Protein AF-A0AAX3WTX9-F1 (afdb_monomer_lite)

Radius of gyration: 19.29 Å; chains: 1; bounding box: 44×36×48 Å

Organism: NCBI:txid759811

Secondary structure (DSSP, 8-state):
-HHHHHHTT-TTGGGT-EEEEEEETTEEEEEEEEETT-TTHHHHHHHHHHHHHHTT--EEEEEEEEE-HHHHHHHHHHHHHHHHHHHHHTT-S-----------TT---

pLDDT: mean 73.81, std 9.89, range [42.94, 84.12]

Foldseek 3Di:
DCVLCVVVVNNVQSVVWDWDWDDDPQAIEIETEGEPPDPCVVVSVVVVVVVCVVVVHRHDYYHYHYDHPVVSVVVVVVVVVVVVVCVVPPPDPDDDDDDDDDDDPDDDD

Sequence (109 aa):
MKRVFTAYGYAQEADYELAGFKRTWFSNIVLIDMPDHIQQSEQIIADIEKEIKSQKLNVKDIEVTTFNFEHRRQDNRWAYISSDIYDAMAGKSTYQLTGLSYKVRKGHS

Structure (mmCIF, N/CA/C/O backbone):
data_AF-A0AAX3WTX9-F1
#
_entry.id   AF-A0AAX3WTX9-F1
#
loop_
_atom_site.group_PDB
_atom_site.id
_atom_site.type_symbol
_atom_site.label_atom_id
_atom_site.label_alt_id
_atom_site.label_comp_id
_atom_site.label_asym_id
_atom_site.label_entity_id
_atom_site.label_seq_id
_atom_site.pdbx_PDB_ins_code
_atom_site.Cartn_x
_atom_site.Cartn_y
_atom_site.Cartn_z
_atom_site.occupancy
_atom_site.B_iso_or_equiv
_atom_site.auth_seq_id
_atom_site.auth_comp_id
_atom_site.auth_asym_id
_atom_site.auth_atom_id
_atom_site.pdbx_PDB_model_num
ATOM 1 N N . MET A 1 1 ? -10.922 -4.419 0.899 1.00 61.34 1 MET A N 1
ATOM 2 C CA . MET A 1 1 ? -10.035 -3.240 0.763 1.00 61.34 1 MET A CA 1
ATOM 3 C C . MET A 1 1 ? -10.152 -2.567 -0.595 1.00 61.34 1 MET A C 1
ATOM 5 O O . MET A 1 1 ? -10.846 -1.566 -0.619 1.00 61.34 1 MET A O 1
ATOM 9 N N . LYS A 1 2 ? -9.694 -3.133 -1.730 1.00 68.56 2 LYS A N 1
ATOM 10 C CA . LYS A 1 2 ? -9.865 -2.486 -3.061 1.00 68.56 2 LYS A CA 1
ATOM 11 C C . LYS A 1 2 ? -11.270 -1.924 -3.344 1.00 68.56 2 LYS A C 1
ATOM 13 O O . LYS A 1 2 ? -11.404 -0.813 -3.844 1.00 68.56 2 LYS A O 1
ATOM 18 N N . ARG A 1 3 ? -12.328 -2.667 -2.992 1.00 71.50 3 ARG A N 1
ATOM 19 C CA . ARG A 1 3 ? -13.728 -2.220 -3.147 1.00 71.50 3 ARG A CA 1
ATOM 20 C C . ARG A 1 3 ? -14.080 -0.987 -2.307 1.00 71.50 3 ARG A C 1
ATOM 22 O O . ARG A 1 3 ? -14.839 -0.159 -2.789 1.00 71.50 3 ARG A O 1
ATOM 29 N N . VAL A 1 4 ? -13.526 -0.868 -1.099 1.00 71.69 4 VAL A N 1
ATOM 30 C CA . VAL A 1 4 ? -13.739 0.280 -0.205 1.00 71.69 4 VAL A CA 1
ATOM 31 C C . VAL A 1 4 ? -13.098 1.514 -0.833 1.00 71.69 4 VAL A C 1
ATOM 33 O O . VAL A 1 4 ? -13.801 2.470 -1.118 1.00 71.69 4 VAL A O 1
ATOM 36 N N . PHE A 1 5 ? -11.819 1.457 -1.209 1.00 72.00 5 PHE A N 1
ATOM 37 C CA . PHE A 1 5 ? -11.139 2.581 -1.872 1.00 72.00 5 PHE A CA 1
ATOM 38 C C . PHE A 1 5 ? -11.811 2.989 -3.189 1.00 72.00 5 PHE A C 1
ATOM 40 O O . PHE A 1 5 ? -12.015 4.174 -3.445 1.00 72.00 5 PHE A O 1
ATOM 47 N N . THR A 1 6 ? -12.260 2.013 -3.985 1.00 76.81 6 THR A N 1
ATOM 48 C CA . THR A 1 6 ? -13.015 2.283 -5.220 1.00 76.81 6 THR A CA 1
ATOM 49 C C . THR A 1 6 ? -14.335 3.014 -4.941 1.00 76.81 6 THR A C 1
ATOM 51 O O . THR A 1 6 ? -14.706 3.901 -5.706 1.00 76.81 6 THR A O 1
ATOM 54 N N . ALA A 1 7 ? -15.034 2.693 -3.844 1.00 76.62 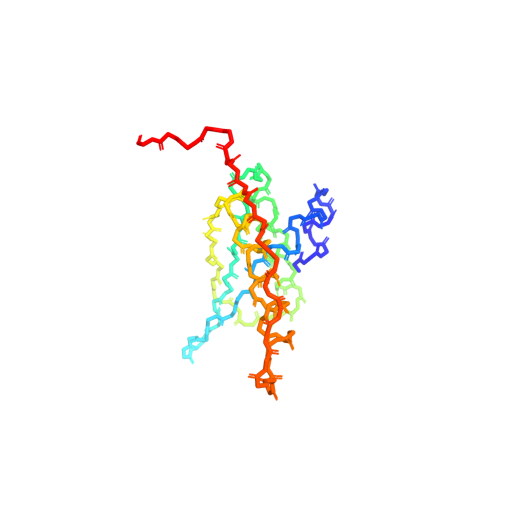7 ALA A N 1
ATOM 55 C CA . ALA A 1 7 ? -16.290 3.350 -3.466 1.00 76.62 7 ALA A CA 1
ATOM 56 C C . ALA A 1 7 ? -16.107 4.835 -3.10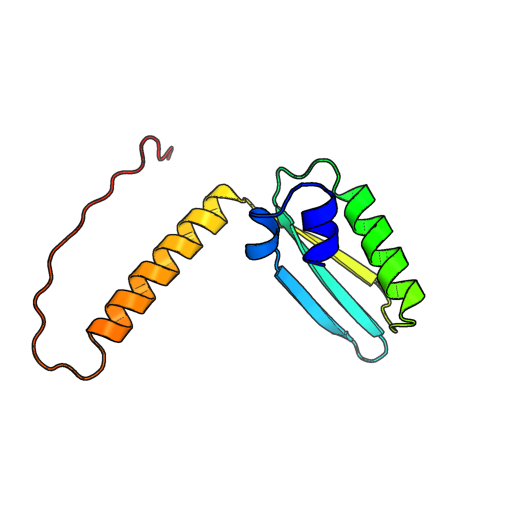4 1.00 76.62 7 ALA A C 1
ATOM 58 O O . ALA A 1 7 ? -17.019 5.631 -3.313 1.00 76.62 7 ALA A O 1
ATOM 59 N N . TYR A 1 8 ? -14.917 5.212 -2.631 1.00 73.88 8 TYR A N 1
ATOM 60 C CA . TYR A 1 8 ? -14.543 6.597 -2.337 1.00 73.88 8 TYR A CA 1
ATOM 61 C C . TYR A 1 8 ? -13.926 7.341 -3.536 1.00 73.88 8 TYR A C 1
ATOM 63 O O . TYR A 1 8 ? -13.529 8.494 -3.403 1.00 73.88 8 TYR A O 1
ATOM 71 N N . GLY A 1 9 ? -13.868 6.714 -4.718 1.00 76.19 9 GLY A N 1
ATOM 72 C CA . GLY A 1 9 ? -13.317 7.320 -5.936 1.00 76.19 9 GLY A CA 1
ATOM 73 C C . GLY A 1 9 ? -11.811 7.116 -6.133 1.00 76.19 9 GLY A C 1
ATOM 74 O O . GLY A 1 9 ? -11.263 7.621 -7.108 1.00 76.19 9 GLY A O 1
ATOM 75 N N . TYR A 1 10 ? -11.158 6.327 -5.275 1.00 76.44 10 TYR A N 1
ATOM 76 C CA . TYR A 1 10 ? -9.710 6.082 -5.281 1.00 76.44 10 TYR A CA 1
ATOM 77 C C . TYR A 1 10 ? -9.325 4.805 -6.039 1.00 76.44 10 TYR A C 1
ATOM 79 O O . TYR A 1 10 ? -8.594 3.943 -5.547 1.00 76.44 10 TYR A O 1
ATOM 87 N N . ALA A 1 11 ? -9.890 4.627 -7.235 1.00 76.12 11 ALA A N 1
ATOM 88 C CA . ALA A 1 11 ? -9.716 3.401 -8.013 1.00 76.12 11 ALA A CA 1
ATOM 89 C C . ALA A 1 11 ? -8.271 3.201 -8.506 1.00 76.12 11 ALA A C 1
ATOM 91 O O . ALA A 1 11 ? -7.828 2.061 -8.610 1.00 76.12 11 ALA A O 1
ATOM 92 N N . GLN A 1 12 ? -7.537 4.282 -8.800 1.00 73.12 12 GLN A N 1
ATOM 93 C CA . GLN A 1 12 ? -6.141 4.192 -9.250 1.00 73.12 12 GLN A CA 1
ATOM 94 C C . GLN A 1 12 ? -5.205 3.897 -8.079 1.00 73.12 12 GLN A C 1
ATOM 96 O O . GLN A 1 12 ? -4.252 3.138 -8.211 1.00 73.12 12 GLN A O 1
ATOM 101 N N . GLU A 1 13 ? -5.489 4.479 -6.923 1.00 71.56 13 GLU A N 1
ATOM 102 C CA . GLU A 1 13 ? -4.719 4.372 -5.695 1.00 71.56 13 GLU A CA 1
ATOM 103 C C . GLU A 1 13 ? -4.894 2.998 -5.037 1.00 71.56 13 GLU A C 1
ATOM 105 O O . GLU A 1 13 ? -3.957 2.492 -4.423 1.00 71.56 13 GLU A O 1
ATOM 110 N N . ALA A 1 14 ? -6.050 2.354 -5.238 1.00 70.81 14 ALA A N 1
ATOM 111 C CA . ALA A 1 14 ? -6.340 0.997 -4.776 1.00 70.81 14 ALA A CA 1
ATOM 112 C C . ALA A 1 14 ? -5.370 -0.066 -5.335 1.00 70.81 14 ALA A C 1
ATOM 114 O O . ALA A 1 14 ? -5.239 -1.144 -4.755 1.00 70.81 14 ALA A O 1
ATOM 115 N N . ASP A 1 15 ? -4.689 0.210 -6.452 1.00 71.31 15 ASP A N 1
ATOM 116 C CA . ASP A 1 15 ? -3.644 -0.665 -7.000 1.00 71.31 15 ASP A CA 1
ATOM 117 C C . ASP A 1 15 ? -2.276 -0.487 -6.315 1.00 71.31 15 ASP A C 1
ATOM 119 O O . ASP A 1 15 ? -1.401 -1.338 -6.473 1.00 71.31 15 ASP A O 1
ATOM 123 N N . TYR A 1 16 ? -2.100 0.583 -5.534 1.00 64.31 16 TYR A N 1
ATOM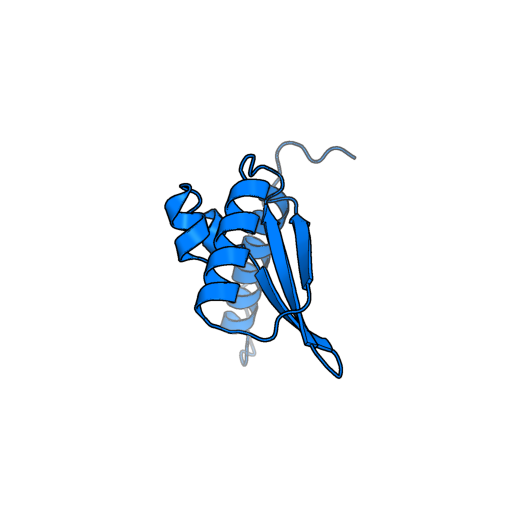 124 C CA . TYR A 1 16 ? -0.873 0.901 -4.789 1.00 64.31 16 TYR A CA 1
ATOM 125 C C . TYR A 1 16 ? -1.041 0.781 -3.269 1.00 64.31 16 TYR A C 1
ATOM 127 O O . TYR A 1 16 ? -0.046 0.849 -2.540 1.00 64.31 16 TYR A O 1
ATOM 135 N N . GLU A 1 17 ? -2.279 0.624 -2.801 1.00 62.88 17 GLU A N 1
ATOM 136 C CA . GLU A 1 17 ? -2.606 0.291 -1.419 1.00 62.88 17 GLU A CA 1
ATOM 137 C C . GLU A 1 17 ? -2.016 -1.083 -1.070 1.00 62.88 17 GLU A C 1
ATOM 139 O O . GLU A 1 17 ? -2.209 -2.069 -1.790 1.00 62.88 17 GLU A O 1
ATOM 144 N N . LEU A 1 18 ? -1.297 -1.158 0.052 1.00 61.09 18 LEU A N 1
ATOM 145 C CA . LEU A 1 18 ? -0.791 -2.420 0.579 1.00 61.09 18 LEU A CA 1
ATOM 146 C C . LEU A 1 18 ? -1.598 -2.801 1.816 1.00 61.09 18 LEU A C 1
ATOM 148 O O . LEU A 1 18 ? -1.575 -2.121 2.838 1.00 61.09 18 LEU A O 1
ATOM 152 N N . ALA A 1 19 ? -2.292 -3.929 1.702 1.00 65.94 19 ALA A N 1
ATOM 153 C CA . ALA A 1 19 ? -2.994 -4.573 2.796 1.00 65.94 19 ALA A CA 1
ATOM 154 C C . ALA A 1 19 ? -2.157 -5.751 3.302 1.00 65.94 19 ALA A C 1
ATOM 156 O O . ALA A 1 19 ? -1.915 -6.714 2.568 1.00 65.94 19 ALA A O 1
ATOM 157 N N . GLY A 1 20 ? -1.706 -5.680 4.551 1.00 62.25 20 GLY A N 1
ATOM 158 C CA . GLY A 1 20 ? -0.894 -6.708 5.193 1.00 62.25 20 GLY A CA 1
ATOM 159 C C . GLY A 1 20 ? -1.590 -7.338 6.396 1.00 62.25 20 GLY A C 1
ATOM 160 O O . GLY A 1 20 ? -2.440 -6.732 7.044 1.00 62.25 20 GLY A O 1
ATOM 161 N N . PHE A 1 21 ? -1.188 -8.563 6.735 1.00 67.12 21 PHE A N 1
ATOM 162 C CA . PHE A 1 21 ? -1.576 -9.213 7.986 1.00 67.12 21 PHE A CA 1
ATOM 163 C C . PHE A 1 21 ? -0.338 -9.480 8.832 1.00 67.12 21 PHE A C 1
ATOM 165 O O . PHE A 1 21 ? 0.551 -10.231 8.429 1.00 67.12 21 PHE A O 1
ATOM 172 N N . LYS A 1 22 ? -0.305 -8.914 10.039 1.00 68.31 22 LYS A N 1
ATOM 173 C CA . LYS A 1 22 ? 0.706 -9.237 11.044 1.00 68.31 22 LYS A CA 1
ATOM 174 C C . LYS A 1 22 ? 0.099 -10.192 12.063 1.00 68.31 22 LYS A C 1
ATOM 176 O O . LYS A 1 22 ? -0.839 -9.859 12.791 1.00 68.31 22 LYS A O 1
ATOM 181 N N . ARG A 1 23 ? 0.619 -11.420 12.088 1.00 58.03 23 ARG A N 1
ATOM 182 C CA . ARG A 1 23 ? 0.142 -12.474 12.987 1.00 58.03 23 ARG A CA 1
ATOM 183 C C . ARG A 1 23 ? 0.781 -12.290 14.361 1.00 58.03 23 ARG A C 1
ATOM 185 O O . ARG A 1 23 ? 2.000 -12.341 14.487 1.00 58.03 23 ARG A O 1
ATOM 192 N N . THR A 1 24 ? -0.042 -12.096 15.382 1.00 64.00 24 THR A N 1
ATOM 193 C CA . THR A 1 24 ? 0.383 -12.108 16.789 1.00 64.00 24 THR A CA 1
ATOM 194 C C . THR A 1 24 ? -0.128 -13.390 17.440 1.00 64.00 24 THR A C 1
ATOM 196 O O . THR A 1 24 ? -1.066 -14.009 16.938 1.00 64.00 24 THR A O 1
ATOM 199 N N . TRP A 1 25 ? 0.461 -13.795 18.568 1.00 51.41 25 TRP A N 1
ATOM 200 C CA . TRP A 1 25 ? 0.214 -15.114 19.167 1.00 51.41 25 TRP A CA 1
ATOM 201 C C . TRP A 1 25 ? -1.270 -15.384 19.526 1.00 51.41 25 TRP A C 1
ATOM 203 O O . TRP A 1 25 ? -1.713 -16.525 19.524 1.00 51.41 25 TRP A O 1
ATOM 213 N N . PHE A 1 26 ? -2.079 -14.343 19.751 1.00 63.72 26 PHE A N 1
ATOM 214 C CA . PHE A 1 26 ? -3.508 -14.488 20.081 1.00 63.72 26 PHE A CA 1
ATOM 215 C C . PHE A 1 26 ? -4.447 -13.628 19.223 1.00 63.72 26 PHE A C 1
ATOM 217 O O . PHE A 1 26 ? -5.657 -13.645 19.430 1.00 63.72 26 PHE A O 1
ATOM 224 N N . SER A 1 27 ? -3.913 -12.869 18.263 1.00 65.75 27 SER A N 1
ATOM 225 C CA . SER A 1 27 ? -4.699 -11.929 17.462 1.00 65.75 27 SER A CA 1
ATOM 226 C C . SER A 1 27 ? -4.004 -11.531 16.168 1.00 65.75 27 SER A C 1
ATOM 228 O O . SER A 1 27 ? -2.775 -11.464 16.107 1.00 65.75 27 SER A O 1
ATOM 230 N N . ASN A 1 28 ? -4.788 -11.174 15.155 1.00 73.56 28 ASN A N 1
ATOM 231 C CA . ASN A 1 28 ? -4.263 -10.580 13.931 1.00 73.56 28 ASN A CA 1
ATOM 232 C C . ASN A 1 28 ? -4.295 -9.051 14.032 1.00 73.56 28 ASN A C 1
ATOM 234 O O . ASN A 1 28 ? -5.251 -8.492 14.568 1.00 73.56 28 ASN A O 1
ATOM 238 N N . ILE A 1 29 ? -3.251 -8.397 13.531 1.00 76.75 29 ILE A N 1
ATOM 239 C CA . ILE A 1 29 ? -3.229 -6.953 13.293 1.00 76.75 29 ILE A CA 1
ATOM 240 C C . ILE A 1 29 ? -3.313 -6.762 11.783 1.00 76.75 29 ILE A C 1
ATOM 242 O O . ILE A 1 29 ? -2.560 -7.392 11.031 1.00 76.75 29 ILE A O 1
ATOM 246 N N . VAL A 1 30 ? -4.262 -5.940 11.352 1.00 79.44 30 VAL A N 1
ATOM 247 C CA . VAL A 1 30 ? -4.407 -5.559 9.948 1.00 79.44 30 VAL A CA 1
ATOM 248 C C . VAL A 1 30 ? -3.542 -4.330 9.718 1.00 79.44 30 VAL A C 1
ATOM 250 O O . VAL A 1 30 ? -3.698 -3.335 10.414 1.00 79.44 30 VAL A O 1
ATOM 253 N N . LEU A 1 31 ? -2.620 -4.423 8.766 1.00 80.62 31 LEU A N 1
ATOM 254 C CA . LEU A 1 31 ? -1.789 -3.306 8.337 1.00 80.62 31 LEU A CA 1
ATOM 255 C C . LEU A 1 31 ? -2.404 -2.718 7.075 1.00 80.62 31 LEU A C 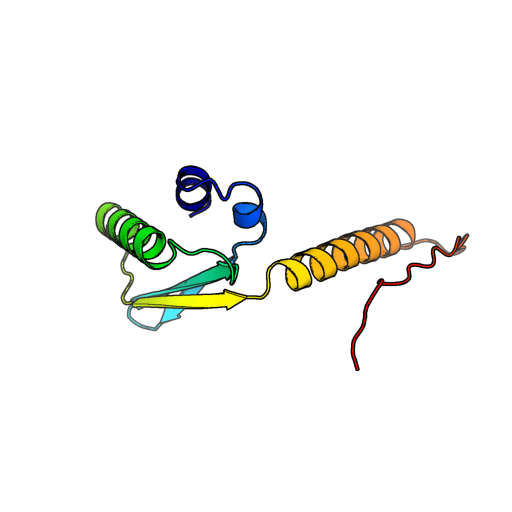1
ATOM 257 O O . LEU A 1 31 ? -2.618 -3.455 6.108 1.00 80.62 31 LEU A O 1
ATOM 261 N N . ILE A 1 32 ? -2.682 -1.420 7.089 1.00 81.44 32 ILE A N 1
ATOM 262 C CA . ILE A 1 32 ? -3.211 -0.704 5.932 1.00 81.44 32 ILE A CA 1
ATOM 263 C C . ILE A 1 32 ? -2.266 0.435 5.607 1.00 81.44 32 ILE A C 1
ATOM 265 O O . ILE A 1 32 ? -2.067 1.335 6.416 1.00 81.44 32 ILE A O 1
ATOM 269 N N . ASP A 1 33 ? -1.696 0.396 4.413 1.00 81.06 33 ASP A N 1
ATOM 270 C CA . ASP A 1 33 ? -0.818 1.448 3.931 1.00 81.06 33 ASP A CA 1
ATOM 271 C C . ASP A 1 33 ? -1.566 2.303 2.903 1.00 81.06 33 ASP A C 1
ATOM 273 O O . ASP A 1 33 ? -1.929 1.816 1.827 1.00 81.06 33 ASP A O 1
ATOM 277 N N . MET A 1 34 ? -1.827 3.565 3.253 1.00 82.81 34 MET A N 1
ATOM 278 C CA . MET A 1 34 ? -2.699 4.479 2.509 1.00 82.81 34 MET A CA 1
ATOM 279 C C . MET A 1 34 ? -1.927 5.642 1.862 1.00 82.81 34 MET A C 1
ATOM 281 O O . MET A 1 34 ? -0.964 6.148 2.438 1.00 82.81 34 MET A O 1
ATOM 285 N N . PRO A 1 35 ? -2.359 6.140 0.694 1.00 82.12 35 PRO A N 1
ATOM 286 C CA . PRO A 1 35 ? -1.805 7.361 0.119 1.00 82.12 35 PRO A CA 1
ATOM 287 C C . PRO A 1 35 ? -1.980 8.583 1.036 1.00 82.12 35 PRO A C 1
ATOM 289 O O . PRO A 1 35 ? -3.049 8.811 1.600 1.00 82.12 35 PRO A O 1
ATOM 292 N N . ASP A 1 36 ? -0.943 9.413 1.119 1.00 82.25 36 ASP A N 1
ATOM 293 C CA . ASP A 1 36 ? -0.850 10.627 1.944 1.00 82.25 36 ASP A CA 1
ATOM 294 C C . ASP A 1 36 ? -1.880 11.726 1.635 1.00 82.25 36 ASP A C 1
ATOM 296 O O . ASP A 1 36 ? -2.130 12.596 2.468 1.00 82.25 36 ASP A O 1
ATOM 300 N N . HIS A 1 37 ? -2.490 11.695 0.453 1.00 80.88 37 HIS A N 1
ATOM 301 C CA . HIS A 1 37 ? -3.438 12.707 -0.013 1.00 80.88 37 HIS A CA 1
ATOM 302 C C . HIS A 1 37 ? -4.917 12.316 0.166 1.00 80.88 37 HIS A C 1
ATOM 304 O O . HIS A 1 37 ? -5.797 13.099 -0.203 1.00 80.88 37 HIS A O 1
ATOM 310 N N . ILE A 1 38 ? -5.221 11.133 0.716 1.00 79.56 38 ILE A N 1
ATOM 311 C CA . ILE A 1 38 ? -6.606 10.719 0.986 1.00 79.56 38 ILE A CA 1
ATOM 312 C C . ILE A 1 38 ? -7.133 11.451 2.224 1.00 79.56 38 ILE A C 1
ATOM 314 O O . ILE A 1 38 ? -6.671 11.232 3.341 1.00 79.56 38 ILE A O 1
ATOM 318 N N . GLN A 1 39 ? -8.144 12.299 2.028 1.00 75.69 39 GLN A N 1
ATOM 319 C CA . GLN A 1 39 ? -8.742 13.112 3.094 1.00 75.69 39 GLN A CA 1
ATOM 320 C C . GLN A 1 39 ? -9.777 12.338 3.927 1.00 75.69 39 GLN A C 1
ATOM 322 O O . GLN A 1 39 ? -10.041 12.689 5.071 1.00 75.69 39 GLN A O 1
ATOM 327 N N . GLN A 1 40 ? -10.359 11.275 3.368 1.00 79.19 40 GLN A N 1
ATOM 328 C CA . GLN A 1 40 ? -11.405 10.448 3.977 1.00 79.19 40 GLN A CA 1
ATOM 329 C C . GLN A 1 40 ? -10.837 9.202 4.674 1.00 79.19 40 GLN A C 1
ATOM 331 O O . GLN A 1 40 ? -11.546 8.208 4.835 1.00 79.19 40 GLN A O 1
ATOM 336 N N . SER A 1 41 ? -9.564 9.232 5.082 1.00 75.56 41 SER A N 1
ATOM 337 C CA . SER A 1 41 ? -8.875 8.086 5.690 1.00 75.56 41 SER A CA 1
ATOM 338 C C . SER A 1 41 ? -9.645 7.521 6.888 1.00 75.56 41 SER A C 1
ATOM 340 O O . SER A 1 41 ? -9.882 6.320 6.944 1.00 75.56 41 SER A O 1
ATOM 342 N N . GLU A 1 42 ? -10.154 8.372 7.781 1.00 79.50 42 GLU A N 1
ATOM 343 C CA . GLU A 1 42 ? -10.959 7.955 8.941 1.00 79.50 42 GLU A CA 1
ATOM 344 C C . GLU A 1 42 ? -12.245 7.204 8.557 1.00 79.50 42 GLU A C 1
ATOM 346 O O . GLU A 1 42 ? -12.618 6.227 9.206 1.00 79.50 42 GLU A O 1
ATOM 351 N N . GLN A 1 43 ? -12.917 7.622 7.480 1.00 81.38 43 GLN A N 1
ATOM 352 C CA . GLN A 1 43 ? -14.150 6.979 7.011 1.00 81.38 43 GLN A CA 1
ATOM 353 C C . GLN A 1 43 ? -13.852 5.613 6.391 1.00 81.38 43 GLN A C 1
ATOM 355 O O . GLN A 1 43 ? -14.549 4.640 6.672 1.00 81.38 43 GLN A O 1
ATOM 360 N N . ILE A 1 44 ? -12.770 5.526 5.614 1.00 77.94 44 ILE A N 1
ATOM 361 C CA . ILE A 1 44 ? -12.281 4.270 5.042 1.00 77.94 44 ILE A CA 1
ATOM 362 C C . ILE A 1 44 ? -11.904 3.286 6.158 1.00 77.94 44 ILE A C 1
ATOM 364 O O . ILE A 1 44 ? -12.270 2.114 6.083 1.00 77.94 44 ILE A O 1
ATOM 368 N N . ILE A 1 45 ? -11.232 3.749 7.219 1.00 81.56 45 ILE A N 1
ATOM 369 C CA . ILE A 1 45 ? -10.892 2.918 8.387 1.00 81.56 45 ILE A CA 1
ATOM 370 C C . ILE A 1 45 ? -12.161 2.394 9.063 1.00 81.56 45 ILE A C 1
ATOM 372 O O . ILE A 1 45 ? -12.264 1.194 9.316 1.00 81.56 45 ILE A O 1
ATOM 376 N N . ALA A 1 46 ? -13.145 3.262 9.310 1.00 83.75 46 ALA A N 1
ATOM 377 C CA . ALA A 1 46 ? -14.401 2.877 9.951 1.00 83.75 46 ALA A CA 1
ATOM 378 C C . ALA A 1 46 ? -15.184 1.832 9.133 1.00 83.75 46 ALA A C 1
ATOM 380 O O . ALA A 1 46 ? -15.731 0.876 9.694 1.00 83.75 46 ALA A O 1
ATOM 381 N N . ASP A 1 47 ? -15.207 1.971 7.808 1.00 81.88 47 ASP A N 1
ATOM 382 C CA . ASP A 1 47 ? -15.846 0.997 6.923 1.00 81.88 47 ASP A CA 1
ATOM 383 C C . ASP A 1 47 ? -15.091 -0.338 6.889 1.00 81.88 47 ASP A C 1
ATOM 385 O O . ASP A 1 47 ? -15.717 -1.402 6.921 1.00 81.88 47 ASP A O 1
ATOM 389 N N . ILE A 1 48 ? -13.755 -0.310 6.917 1.00 79.69 48 ILE A N 1
ATOM 390 C CA . ILE A 1 48 ? -12.931 -1.522 7.010 1.00 79.69 48 ILE A CA 1
ATOM 391 C C . ILE A 1 48 ? -13.144 -2.225 8.356 1.00 79.69 48 ILE A C 1
ATOM 393 O O . ILE A 1 48 ? -13.329 -3.444 8.384 1.00 79.69 48 ILE A O 1
ATOM 397 N N . GLU A 1 49 ? -13.204 -1.490 9.469 1.00 81.62 49 GLU A N 1
ATOM 398 C CA . GLU A 1 49 ? -13.552 -2.057 10.777 1.00 81.62 49 GLU A CA 1
ATOM 399 C C . GLU A 1 49 ? -14.920 -2.740 10.759 1.00 81.62 49 GLU A C 1
ATOM 401 O O . GLU A 1 49 ? -15.096 -3.830 11.317 1.00 81.62 49 GLU A O 1
ATOM 406 N N . LYS A 1 50 ? -15.910 -2.101 10.130 1.00 82.69 50 LYS A N 1
ATOM 407 C CA . LYS A 1 50 ? -17.264 -2.638 10.013 1.00 82.69 50 LYS A CA 1
ATOM 408 C C . LYS A 1 50 ? -17.282 -3.913 9.171 1.00 82.69 50 LYS A C 1
ATOM 410 O O . LYS A 1 50 ? -17.932 -4.885 9.560 1.00 82.69 50 LYS A O 1
ATOM 415 N N . GLU A 1 51 ? -16.544 -3.939 8.063 1.00 79.81 51 GLU A N 1
ATOM 416 C CA . GLU A 1 51 ? -16.407 -5.117 7.204 1.00 79.81 51 GLU A CA 1
ATOM 417 C C . GLU A 1 51 ? -15.723 -6.276 7.959 1.00 79.81 51 GLU A C 1
ATOM 419 O O . GLU A 1 51 ? -16.244 -7.394 7.968 1.00 79.81 51 GLU A O 1
ATOM 424 N N . ILE A 1 52 ? -14.648 -6.004 8.708 1.00 78.69 52 ILE A N 1
ATOM 425 C CA . ILE A 1 52 ? -13.941 -6.980 9.559 1.00 78.69 52 ILE A CA 1
ATOM 426 C C . ILE A 1 52 ? -14.863 -7.559 10.642 1.00 78.69 52 ILE A C 1
ATOM 428 O O . ILE A 1 52 ? -14.924 -8.782 10.815 1.00 78.69 52 ILE A O 1
ATOM 432 N N . LYS A 1 53 ? -15.625 -6.701 11.339 1.00 80.38 53 LYS A N 1
ATOM 433 C CA . LYS A 1 53 ? -16.620 -7.118 12.344 1.00 80.38 53 LYS A CA 1
ATOM 434 C C . LYS A 1 53 ? -17.715 -7.983 11.716 1.00 80.38 53 LYS A C 1
ATOM 436 O O . LYS A 1 53 ? -18.080 -9.011 12.288 1.00 80.38 53 LYS A O 1
ATOM 441 N N . SER A 1 54 ? -18.203 -7.616 10.527 1.00 81.69 54 SER A N 1
ATOM 442 C CA . SER A 1 54 ? -19.235 -8.382 9.810 1.00 81.69 54 SER A CA 1
ATOM 443 C C . SER A 1 54 ? -18.772 -9.793 9.431 1.00 81.69 54 SER A C 1
ATOM 445 O O . SER A 1 54 ? -19.550 -10.743 9.501 1.00 81.69 54 SER A O 1
ATOM 447 N N . GLN A 1 55 ? -17.484 -9.944 9.110 1.00 77.75 55 GLN A N 1
ATOM 448 C CA . GLN A 1 55 ? -16.875 -11.217 8.727 1.00 77.75 55 GLN A CA 1
ATOM 449 C C . GLN A 1 55 ? -16.378 -12.041 9.929 1.00 77.75 55 GLN A C 1
ATOM 451 O O . GLN A 1 55 ? -15.820 -13.120 9.738 1.00 77.75 55 GLN A O 1
ATOM 456 N N . LYS A 1 56 ? -16.593 -11.566 11.169 1.00 74.38 56 LYS A N 1
ATOM 457 C CA . LYS A 1 56 ? -16.154 -12.212 12.425 1.00 74.38 56 LYS A CA 1
ATOM 458 C C . LYS A 1 56 ? -14.664 -12.577 12.433 1.00 74.38 56 LYS A C 1
ATOM 460 O O . LYS A 1 56 ? -14.264 -13.590 13.009 1.00 74.38 56 LYS A O 1
ATOM 465 N N . LEU A 1 57 ? -13.834 -11.764 11.784 1.00 74.50 57 LEU A N 1
ATOM 466 C CA . LEU A 1 57 ? -12.394 -11.988 11.756 1.00 74.50 57 LEU A CA 1
ATOM 467 C C . LEU A 1 57 ? -11.798 -11.637 13.124 1.00 74.50 57 LEU A C 1
ATOM 469 O O . LEU A 1 57 ? -12.122 -10.606 13.708 1.00 74.50 57 LEU A O 1
ATOM 473 N N . ASN A 1 58 ? -10.909 -12.492 13.635 1.00 72.31 58 ASN A N 1
ATOM 474 C CA . ASN A 1 58 ? -10.236 -12.270 14.914 1.00 72.31 58 ASN A CA 1
ATOM 475 C C . ASN A 1 58 ? -9.078 -11.268 14.739 1.00 72.31 58 ASN A C 1
ATOM 477 O O . ASN A 1 58 ? -7.902 -11.646 14.661 1.00 72.31 58 ASN A O 1
ATOM 481 N N . VAL A 1 59 ? -9.442 -9.996 14.576 1.00 75.75 59 VAL A N 1
ATOM 482 C CA . VAL A 1 59 ? -8.536 -8.853 14.430 1.00 75.75 59 VAL A CA 1
ATOM 483 C C . VAL A 1 59 ? -8.586 -8.045 15.721 1.00 75.75 59 VAL A C 1
ATOM 485 O O . VAL A 1 59 ? -9.662 -7.655 16.163 1.00 75.75 59 VAL A O 1
ATOM 488 N N . LYS A 1 60 ? -7.425 -7.826 16.341 1.00 77.44 60 LYS A N 1
ATOM 489 C CA . LYS A 1 60 ? -7.312 -7.037 17.576 1.00 77.44 60 LYS A CA 1
ATOM 490 C C . LYS A 1 60 ? -7.141 -5.555 17.290 1.00 77.44 60 LYS A C 1
ATOM 492 O O . LYS A 1 60 ? -7.607 -4.751 18.087 1.00 77.44 60 LYS A O 1
ATOM 497 N N . ASP A 1 61 ? -6.441 -5.226 16.210 1.00 77.25 61 ASP A N 1
ATOM 498 C CA . ASP A 1 61 ? -6.055 -3.853 15.916 1.00 77.25 61 ASP A CA 1
ATOM 499 C C . ASP A 1 61 ? -5.896 -3.619 14.411 1.00 77.25 61 ASP A C 1
ATOM 501 O O . ASP A 1 61 ? -5.641 -4.566 13.650 1.00 77.25 61 ASP A O 1
ATOM 505 N N . ILE A 1 62 ? -6.038 -2.360 14.006 1.00 79.06 62 ILE A N 1
ATOM 506 C CA . ILE A 1 62 ? -5.791 -1.887 12.645 1.00 79.06 62 ILE A CA 1
ATOM 507 C C . ILE A 1 62 ? -4.724 -0.802 12.728 1.00 79.06 62 ILE A C 1
ATOM 509 O O . ILE A 1 62 ? -4.951 0.274 13.270 1.00 79.06 62 ILE A O 1
ATOM 513 N N . GLU A 1 63 ? -3.556 -1.088 12.172 1.00 79.94 63 GLU A N 1
ATOM 514 C CA . GLU A 1 63 ? -2.449 -0.144 12.112 1.00 79.94 63 GLU A CA 1
ATOM 515 C C . GLU A 1 63 ? -2.415 0.476 10.715 1.00 79.94 63 GLU A C 1
ATOM 517 O O . GLU A 1 63 ? -2.319 -0.227 9.704 1.00 79.94 63 GLU A O 1
ATOM 522 N N . VAL A 1 64 ? -2.544 1.802 10.671 1.00 80.31 64 VAL A N 1
ATOM 523 C CA . VAL A 1 64 ? -2.610 2.568 9.428 1.00 80.31 64 VAL A CA 1
ATOM 524 C C . VAL A 1 64 ? -1.342 3.383 9.270 1.00 80.31 64 VAL A C 1
ATOM 526 O O . VAL A 1 64 ? -1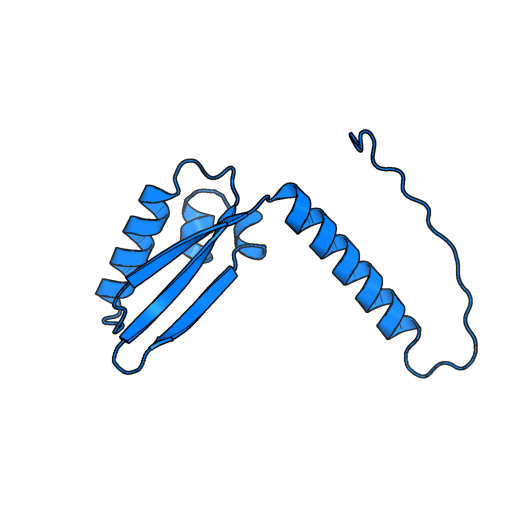.027 4.229 10.107 1.00 80.31 64 VAL A O 1
ATOM 529 N N . THR A 1 65 ? -0.630 3.140 8.179 1.00 82.75 65 THR A N 1
ATOM 530 C CA . THR A 1 65 ? 0.511 3.948 7.754 1.00 82.75 65 THR A CA 1
ATOM 531 C C . THR A 1 65 ? 0.138 4.753 6.523 1.00 82.75 65 THR A C 1
ATOM 533 O O . THR A 1 65 ? -0.760 4.381 5.765 1.00 82.75 65 THR A O 1
ATOM 536 N N . THR A 1 66 ? 0.809 5.886 6.334 1.00 81.88 66 THR A N 1
ATOM 537 C CA . THR A 1 66 ? 0.655 6.700 5.130 1.00 81.88 66 THR A CA 1
ATOM 538 C C . THR A 1 66 ? 1.934 6.717 4.315 1.00 81.88 66 THR A C 1
ATOM 540 O O . THR A 1 66 ? 3.043 6.641 4.851 1.00 81.88 66 THR A O 1
ATOM 543 N N . PHE A 1 67 ? 1.786 6.850 3.000 1.00 81.31 67 PHE A N 1
ATOM 544 C CA . PHE A 1 67 ? 2.910 6.923 2.082 1.00 81.31 67 PHE A CA 1
ATOM 545 C C . PHE A 1 67 ? 2.746 7.999 1.022 1.00 81.31 67 PHE A C 1
ATOM 547 O O . PHE A 1 67 ? 1.638 8.318 0.597 1.00 81.31 67 PHE A O 1
ATOM 554 N N . ASN A 1 68 ? 3.877 8.500 0.523 1.00 84.12 68 ASN A N 1
ATOM 555 C CA . ASN A 1 68 ? 3.883 9.440 -0.588 1.00 84.12 68 ASN A CA 1
ATOM 556 C C . ASN A 1 68 ? 3.495 8.738 -1.897 1.00 84.12 68 ASN A C 1
ATOM 558 O O . ASN A 1 68 ? 4.266 7.934 -2.436 1.00 84.12 68 ASN A O 1
ATOM 562 N N . PHE A 1 69 ? 2.303 9.046 -2.407 1.00 81.50 69 PHE A N 1
ATOM 563 C CA . PHE A 1 69 ? 1.753 8.382 -3.590 1.00 81.50 69 PHE A CA 1
ATOM 564 C C . PHE A 1 69 ? 2.592 8.593 -4.849 1.00 81.50 69 PHE A C 1
ATOM 566 O O . PHE A 1 69 ? 2.855 7.658 -5.606 1.00 81.50 69 PHE A O 1
ATOM 573 N N . GLU A 1 70 ? 3.045 9.824 -5.063 1.00 80.81 70 GLU A N 1
ATOM 574 C CA . GLU A 1 70 ? 3.814 10.189 -6.249 1.00 80.81 70 GLU A CA 1
ATOM 575 C C . GLU A 1 70 ? 5.170 9.483 -6.283 1.00 80.81 70 GLU A C 1
ATOM 577 O O . GLU A 1 70 ? 5.588 8.995 -7.336 1.00 80.81 70 GLU A O 1
ATOM 582 N N . HIS A 1 71 ? 5.821 9.352 -5.127 1.00 82.75 71 HIS A N 1
ATOM 583 C CA . HIS A 1 71 ? 7.065 8.603 -4.998 1.00 82.75 71 HIS A CA 1
ATOM 584 C C . HIS A 1 71 ? 6.849 7.107 -5.269 1.00 82.75 71 HIS A C 1
ATOM 586 O O . HIS A 1 71 ? 7.511 6.535 -6.133 1.00 82.75 71 HIS A O 1
ATOM 592 N N . ARG A 1 72 ? 5.832 6.497 -4.642 1.00 80.75 72 ARG A N 1
ATOM 593 C CA . ARG A 1 72 ? 5.442 5.090 -4.864 1.00 80.75 72 ARG A CA 1
ATOM 594 C C . ARG A 1 72 ? 5.163 4.800 -6.341 1.00 80.75 72 ARG A C 1
ATOM 596 O O . ARG A 1 72 ? 5.548 3.752 -6.856 1.00 80.75 72 ARG A O 1
ATOM 603 N N . ARG A 1 73 ? 4.507 5.731 -7.041 1.00 82.25 73 ARG A N 1
ATOM 604 C CA . ARG A 1 73 ? 4.208 5.606 -8.473 1.00 82.25 73 ARG A CA 1
ATOM 605 C C . ARG A 1 73 ? 5.476 5.635 -9.327 1.00 82.25 73 ARG A C 1
ATOM 607 O O . ARG A 1 73 ? 5.552 4.914 -10.319 1.00 82.25 73 ARG A O 1
ATOM 614 N N . GLN A 1 74 ? 6.468 6.449 -8.967 1.00 83.06 74 GLN A N 1
ATOM 615 C CA . GLN A 1 74 ? 7.765 6.457 -9.651 1.00 83.06 74 GLN A CA 1
ATOM 616 C C . GLN A 1 74 ? 8.538 5.161 -9.406 1.00 83.06 74 GLN A C 1
ATOM 618 O O . GLN A 1 74 ? 8.995 4.554 -10.373 1.00 83.06 74 GLN A O 1
ATOM 623 N N . ASP A 1 75 ? 8.609 4.703 -8.157 1.00 82.31 75 ASP A N 1
ATOM 624 C CA . ASP A 1 75 ? 9.274 3.447 -7.793 1.00 82.31 75 ASP A CA 1
ATOM 625 C C . ASP A 1 75 ? 8.664 2.255 -8.539 1.00 82.31 75 ASP A C 1
ATOM 627 O O . ASP A 1 75 ? 9.385 1.435 -9.105 1.00 82.31 75 ASP A O 1
ATOM 631 N N . ASN A 1 76 ? 7.331 2.198 -8.632 1.00 80.19 76 ASN A N 1
ATOM 632 C CA . ASN A 1 76 ? 6.632 1.142 -9.362 1.00 80.19 76 ASN A CA 1
ATOM 633 C C . ASN A 1 76 ? 6.983 1.159 -10.865 1.00 80.19 76 ASN A C 1
ATOM 635 O O . ASN A 1 76 ? 7.304 0.125 -11.448 1.00 80.19 76 ASN A O 1
ATOM 639 N N . ARG A 1 77 ? 7.042 2.344 -11.494 1.00 81.88 77 ARG A N 1
ATOM 640 C CA . ARG A 1 77 ? 7.494 2.465 -12.895 1.00 81.88 77 ARG A CA 1
ATOM 641 C C . ARG A 1 77 ? 8.926 1.966 -13.081 1.00 81.88 77 ARG A C 1
ATOM 643 O O . ARG A 1 77 ? 9.200 1.295 -14.074 1.00 81.88 77 ARG A O 1
ATOM 650 N N . TRP A 1 78 ? 9.827 2.269 -12.148 1.00 82.25 78 TRP A N 1
ATOM 651 C CA . TRP A 1 78 ? 11.200 1.7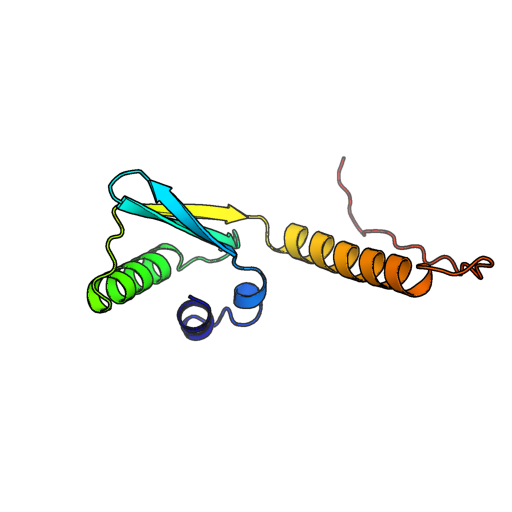64 -12.196 1.00 82.25 78 TRP A CA 1
ATOM 652 C C . TRP A 1 78 ? 11.278 0.253 -11.992 1.00 82.25 78 TRP A C 1
ATOM 654 O O . TRP A 1 78 ? 12.067 -0.400 -12.673 1.00 82.25 78 TRP A O 1
ATOM 664 N N . ALA A 1 79 ? 10.448 -0.311 -11.114 1.00 81.06 79 ALA A N 1
ATOM 665 C CA . ALA A 1 79 ? 10.361 -1.752 -10.905 1.00 81.06 79 ALA A CA 1
ATOM 666 C C . ALA A 1 79 ? 9.936 -2.486 -12.187 1.00 81.06 79 ALA A C 1
ATOM 668 O O . ALA A 1 79 ? 10.601 -3.444 -12.575 1.00 81.06 79 ALA A O 1
ATOM 669 N N . TYR A 1 80 ? 8.913 -1.989 -12.894 1.00 81.31 80 TYR A N 1
ATOM 670 C CA . TYR A 1 80 ? 8.505 -2.534 -14.195 1.00 81.31 80 TYR A CA 1
ATOM 671 C C . TYR A 1 80 ? 9.631 -2.480 -15.230 1.00 81.31 80 TYR A C 1
ATOM 673 O O . TYR A 1 80 ? 9.955 -3.499 -15.826 1.00 81.31 80 TYR A O 1
ATOM 681 N N . ILE A 1 81 ? 10.278 -1.320 -15.401 1.00 82.38 81 ILE A N 1
ATOM 682 C CA . ILE A 1 81 ? 11.397 -1.177 -16.349 1.00 82.38 81 ILE A CA 1
ATOM 683 C C . ILE A 1 81 ? 12.530 -2.149 -16.001 1.00 82.38 81 ILE A C 1
ATOM 685 O O . ILE A 1 81 ? 13.115 -2.770 -16.883 1.00 82.38 81 ILE A O 1
ATOM 689 N N . SER A 1 82 ? 12.842 -2.288 -14.712 1.00 81.88 82 SER A N 1
ATOM 690 C CA . SER A 1 82 ? 13.921 -3.163 -14.249 1.00 81.88 82 SER A CA 1
ATOM 691 C C . SER A 1 82 ? 13.586 -4.639 -14.474 1.00 81.88 82 SER A C 1
ATOM 693 O O . SER A 1 82 ? 14.462 -5.393 -14.892 1.00 81.88 82 SER A O 1
ATOM 695 N N . SER A 1 83 ? 12.330 -5.040 -14.244 1.00 80.56 83 SER A N 1
ATOM 696 C CA . SER A 1 83 ? 11.840 -6.393 -14.533 1.00 80.56 83 SER A CA 1
ATOM 697 C C . SER A 1 83 ? 11.886 -6.691 -16.028 1.00 80.56 83 SER A C 1
ATOM 699 O O . SER A 1 83 ? 12.437 -7.714 -16.414 1.00 80.56 83 SER A O 1
ATOM 701 N N . ASP A 1 84 ? 11.410 -5.774 -16.874 1.00 82.31 84 ASP A N 1
ATOM 702 C CA . ASP A 1 84 ? 11.450 -5.928 -18.333 1.00 82.31 84 ASP A CA 1
ATOM 703 C C . ASP A 1 84 ? 12.887 -6.078 -18.846 1.00 82.31 84 ASP A C 1
ATOM 705 O O . ASP A 1 84 ? 13.165 -6.917 -19.704 1.00 82.31 84 ASP A O 1
ATOM 709 N N . ILE A 1 85 ? 13.823 -5.283 -18.313 1.00 82.44 85 ILE A N 1
ATOM 710 C CA . ILE A 1 85 ? 15.247 -5.408 -18.644 1.00 82.44 85 ILE A CA 1
ATOM 711 C C . ILE A 1 85 ? 15.767 -6.775 -18.199 1.00 82.44 85 ILE A C 1
ATOM 713 O O . ILE A 1 85 ? 16.421 -7.454 -18.990 1.00 82.44 85 ILE A O 1
ATOM 717 N N . TYR A 1 86 ? 15.478 -7.191 -16.963 1.00 82.94 86 TYR A N 1
ATOM 718 C CA . TYR A 1 86 ? 15.888 -8.497 -16.457 1.00 82.94 86 TYR A CA 1
ATOM 719 C C . TYR A 1 86 ? 15.360 -9.631 -17.341 1.00 82.94 86 TYR A C 1
ATOM 721 O O . TYR A 1 86 ? 16.156 -10.440 -17.810 1.00 82.94 86 TYR A O 1
ATOM 729 N N . ASP A 1 87 ? 14.063 -9.653 -17.645 1.00 83.88 87 ASP A N 1
ATOM 730 C CA . ASP A 1 87 ? 13.427 -10.688 -18.464 1.00 83.88 87 ASP A CA 1
ATOM 731 C C . ASP A 1 87 ? 13.957 -10.680 -19.904 1.00 83.88 87 ASP A C 1
ATOM 733 O O . ASP A 1 87 ? 14.196 -11.732 -20.504 1.00 83.88 87 ASP A O 1
ATOM 737 N N . ALA A 1 88 ? 14.225 -9.497 -20.465 1.00 81.62 88 ALA A N 1
ATOM 738 C CA . ALA A 1 88 ? 14.839 -9.372 -21.781 1.00 81.62 88 ALA A CA 1
ATOM 739 C C . ALA A 1 88 ? 16.288 -9.879 -21.809 1.00 81.62 88 ALA A C 1
ATOM 741 O O . ALA A 1 88 ? 16.758 -10.295 -22.878 1.00 81.62 88 ALA A O 1
ATOM 742 N N . MET A 1 89 ? 16.987 -9.831 -20.672 1.00 80.38 89 MET A N 1
ATOM 743 C CA . MET A 1 89 ? 18.388 -10.215 -20.529 1.00 80.38 89 MET A CA 1
ATOM 744 C C . MET A 1 89 ? 18.591 -11.659 -20.048 1.00 80.38 89 MET A C 1
ATOM 746 O O . MET A 1 89 ? 19.605 -12.275 -20.386 1.00 80.38 89 MET A O 1
ATOM 750 N N . ALA A 1 90 ? 17.652 -12.218 -19.287 1.00 84.12 90 ALA A N 1
ATOM 751 C CA . ALA A 1 90 ? 17.780 -13.522 -18.655 1.00 84.12 90 ALA A CA 1
ATOM 752 C C . ALA A 1 90 ? 18.104 -14.620 -19.687 1.00 84.12 90 ALA A C 1
ATOM 754 O O . ALA A 1 90 ? 17.359 -14.866 -20.635 1.00 84.12 90 ALA A O 1
ATOM 755 N N . GLY A 1 91 ? 19.255 -15.279 -19.510 1.00 79.56 91 GLY A N 1
ATOM 756 C CA . GLY A 1 91 ? 19.694 -16.404 -20.344 1.00 79.56 91 GLY A CA 1
ATOM 757 C C . GLY A 1 91 ? 20.343 -16.044 -21.688 1.00 79.56 91 GLY A C 1
ATOM 758 O O . GLY A 1 91 ? 20.662 -16.956 -22.450 1.00 79.56 91 GLY A O 1
ATOM 759 N N . LYS A 1 92 ? 20.574 -14.759 -22.001 1.00 81.19 92 LYS A N 1
ATOM 760 C CA . LYS A 1 92 ? 21.227 -14.337 -23.257 1.00 81.19 92 LYS A CA 1
ATOM 761 C C . LYS A 1 92 ? 22.723 -14.056 -23.065 1.00 81.19 92 LYS A C 1
ATOM 763 O O . LYS A 1 92 ? 23.146 -13.524 -22.046 1.00 81.19 92 LYS A O 1
ATOM 768 N N . SER A 1 93 ? 23.542 -14.397 -24.062 1.00 70.94 93 SER A N 1
ATOM 769 C CA . SER A 1 93 ? 25.000 -14.160 -24.061 1.00 70.94 93 SER A CA 1
ATOM 770 C C . SER A 1 93 ? 25.418 -12.845 -24.731 1.00 70.94 93 SER A C 1
ATOM 772 O O . SER A 1 93 ? 26.561 -12.417 -24.595 1.00 70.94 93 SER A O 1
ATOM 774 N N . THR A 1 94 ? 24.510 -12.213 -25.477 1.00 69.94 94 THR A N 1
ATOM 775 C CA . THR A 1 94 ? 24.756 -10.999 -26.267 1.00 69.94 94 THR A CA 1
ATOM 776 C C . THR A 1 94 ? 23.594 -10.029 -26.090 1.00 69.94 94 THR A C 1
ATOM 778 O O . THR A 1 94 ? 22.432 -10.421 -26.195 1.00 69.94 94 THR A O 1
ATOM 781 N N . TYR A 1 95 ? 23.911 -8.757 -25.842 1.00 65.25 95 TYR A N 1
ATOM 782 C CA . TYR A 1 95 ? 22.937 -7.716 -25.512 1.00 65.25 95 TYR A CA 1
ATOM 783 C C . TYR A 1 95 ? 23.067 -6.532 -26.475 1.00 65.25 95 TYR A C 1
ATOM 785 O O . TYR A 1 95 ? 24.168 -6.032 -26.696 1.00 65.25 95 TYR A O 1
ATOM 793 N N . GLN A 1 96 ? 21.946 -6.056 -27.018 1.00 61.59 96 GLN A N 1
ATOM 794 C CA . GLN A 1 96 ? 21.858 -4.757 -27.692 1.00 61.59 96 GLN A CA 1
ATOM 795 C C . GLN A 1 96 ? 21.184 -3.774 -26.737 1.00 61.59 96 GLN A C 1
ATOM 797 O O . GLN A 1 96 ? 19.968 -3.797 -26.566 1.00 61.59 96 GLN A O 1
ATOM 802 N N . LEU A 1 97 ? 21.985 -2.938 -26.076 1.00 60.81 97 LEU A N 1
ATOM 803 C CA . LEU A 1 97 ? 21.484 -1.938 -25.139 1.00 60.81 97 LEU A CA 1
ATOM 804 C C . LEU A 1 97 ? 21.173 -0.640 -25.896 1.00 60.81 97 LEU A C 1
ATOM 806 O O . LEU A 1 97 ? 22.062 -0.057 -26.512 1.00 60.81 97 LEU A O 1
ATOM 810 N N . THR A 1 98 ? 19.926 -0.173 -25.832 1.00 61.62 98 THR A N 1
ATOM 811 C CA . THR A 1 98 ? 19.542 1.173 -26.291 1.00 61.62 98 THR A CA 1
ATOM 812 C C . THR A 1 98 ? 19.224 2.016 -25.063 1.00 61.62 98 THR A C 1
ATOM 814 O O . THR A 1 98 ? 18.316 1.689 -24.305 1.00 61.62 98 THR A O 1
ATOM 817 N N . GLY A 1 99 ? 20.006 3.069 -24.824 1.00 57.34 99 GLY A N 1
ATOM 818 C CA . GLY A 1 99 ? 19.859 3.912 -23.638 1.00 57.34 99 GLY A CA 1
ATOM 819 C C . GLY A 1 99 ? 18.689 4.889 -23.753 1.00 57.34 99 GLY A C 1
ATOM 820 O O . GLY A 1 99 ? 18.593 5.636 -24.725 1.00 57.34 99 GLY A O 1
ATOM 821 N N . LEU A 1 100 ? 17.838 4.933 -22.729 1.00 61.97 100 LEU A N 1
ATOM 822 C CA . LEU A 1 100 ? 16.842 5.985 -22.515 1.00 61.97 100 LEU A CA 1
ATOM 823 C C . LEU A 1 100 ? 17.317 6.876 -21.361 1.00 61.97 100 LEU A C 1
ATOM 825 O O . LEU A 1 100 ? 17.629 6.373 -20.285 1.00 61.97 100 LEU A O 1
ATOM 829 N N . SER A 1 101 ? 17.370 8.196 -21.572 1.00 55.91 101 SER A N 1
ATOM 830 C CA . SER A 1 101 ? 17.631 9.161 -20.494 1.00 55.91 101 SER A CA 1
ATOM 831 C C . SER A 1 101 ? 16.354 9.919 -20.135 1.00 55.91 101 SER A C 1
ATOM 833 O O . SER A 1 101 ? 15.598 10.350 -21.005 1.00 55.91 101 SER A O 1
ATOM 835 N N . TYR A 1 102 ? 16.108 10.073 -18.836 1.00 59.94 102 TYR A N 1
ATOM 836 C CA . TYR A 1 102 ? 14.987 10.829 -18.291 1.00 59.94 102 TYR A CA 1
ATOM 837 C C . TYR A 1 102 ? 15.513 11.834 -17.266 1.00 59.94 102 TYR A C 1
ATOM 839 O O . TYR A 1 102 ? 16.333 11.499 -16.414 1.00 59.94 102 TYR A O 1
ATOM 847 N N . LYS A 1 103 ? 15.033 13.078 -17.351 1.00 53.50 103 LYS A N 1
ATOM 848 C CA . LYS A 1 103 ? 15.350 14.155 -16.410 1.00 53.50 103 LYS A CA 1
ATOM 849 C C . LYS A 1 103 ? 14.073 14.587 -15.697 1.00 53.50 103 LYS A C 1
ATOM 851 O O . LYS A 1 103 ? 13.168 15.134 -16.329 1.00 53.50 103 LYS A O 1
ATOM 856 N N . VAL A 1 104 ? 14.016 14.388 -14.380 1.00 60.84 104 VAL A N 1
ATOM 857 C CA . VAL A 1 104 ? 12.934 14.915 -13.537 1.00 60.84 104 VAL A CA 1
ATOM 858 C C . VAL A 1 104 ? 13.024 16.446 -13.553 1.00 60.84 104 VAL A C 1
ATOM 860 O O . VAL A 1 104 ? 14.038 17.028 -13.160 1.00 60.84 104 VAL A O 1
ATOM 863 N N . ARG A 1 105 ? 11.974 17.138 -14.011 1.00 51.34 105 ARG A N 1
ATOM 864 C CA . ARG A 1 105 ? 11.856 18.591 -13.816 1.00 51.34 105 ARG A CA 1
ATOM 865 C C . ARG A 1 105 ? 11.579 18.831 -12.325 1.00 51.34 105 ARG A C 1
ATOM 867 O O . ARG A 1 105 ? 10.446 18.646 -11.907 1.00 51.34 105 ARG A O 1
ATOM 874 N N . LYS A 1 106 ? 12.602 19.282 -11.582 1.00 54.72 106 LYS A N 1
ATOM 875 C CA . LYS A 1 106 ? 12.616 19.638 -10.140 1.00 54.72 106 LYS A CA 1
ATOM 876 C C . LYS A 1 106 ? 12.965 18.500 -9.161 1.00 54.72 106 LYS A C 1
ATOM 878 O O . LYS A 1 106 ? 12.153 18.137 -8.320 1.00 54.72 106 LYS A O 1
ATOM 883 N N . GLY A 1 107 ? 14.203 18.008 -9.200 1.00 42.94 107 GLY A N 1
ATOM 884 C CA . GLY A 1 107 ? 14.829 17.478 -7.982 1.00 42.94 107 GLY A CA 1
ATOM 885 C C . GLY A 1 107 ? 15.352 18.659 -7.163 1.00 42.94 107 GLY A C 1
ATOM 886 O O . GLY A 1 107 ? 16.295 19.310 -7.607 1.00 42.94 107 GLY A O 1
ATOM 887 N N . HIS A 1 108 ? 14.705 19.004 -6.049 1.00 44.53 108 HIS A N 1
ATOM 888 C CA . HIS A 1 108 ? 15.321 19.897 -5.064 1.00 44.53 108 HIS A CA 1
ATOM 889 C C . HIS A 1 108 ? 16.290 19.070 -4.215 1.00 44.53 108 HIS A C 1
ATOM 891 O O . HIS A 1 108 ? 15.932 17.978 -3.776 1.00 44.53 108 HIS A O 1
ATOM 897 N N . SER A 1 109 ? 17.516 19.586 -4.077 1.00 46.09 109 SER A N 1
ATOM 898 C CA . SER A 1 109 ? 18.526 19.110 -3.127 1.00 46.09 109 SER A CA 1
ATOM 899 C C . SER A 1 109 ? 18.143 19.453 -1.695 1.00 46.09 109 SER A C 1
ATOM 901 O O . SER A 1 109 ? 17.368 20.419 -1.513 1.00 46.09 109 SER A O 1
#